Protein AF-A0A4R1QI03-F1 (afdb_monomer_lite)

Organism: NCBI:txid575256

Foldseek 3Di:
DDDPVCPPVCVQWFPVVVVCCLCPNVCVPDWDDDPPDTSPPDDDDTDTDDDDDDDD

Structure (mmCIF, N/CA/C/O backbone):
data_AF-A0A4R1QI03-F1
#
_entry.id   AF-A0A4R1QI03-F1
#
loop_
_ato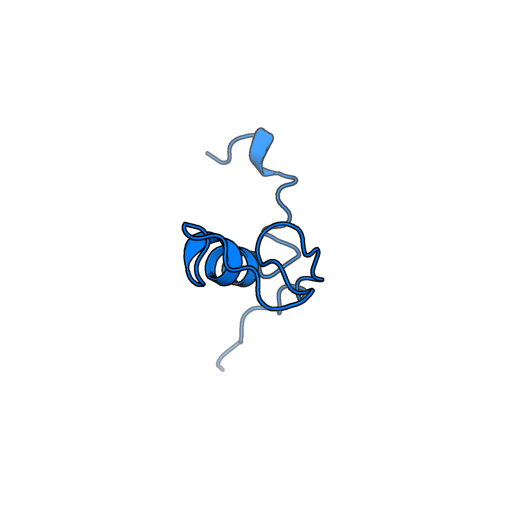m_site.group_PDB
_atom_site.id
_atom_site.type_symbol
_atom_site.label_atom_id
_atom_site.label_alt_id
_atom_site.label_comp_id
_atom_site.label_asym_id
_atom_site.label_entity_id
_atom_site.label_seq_id
_atom_site.pdbx_PDB_ins_code
_atom_site.Cartn_x
_atom_site.Cartn_y
_atom_site.Cartn_z
_atom_site.occupancy
_atom_site.B_iso_or_equiv
_atom_site.auth_seq_id
_atom_site.auth_comp_id
_atom_site.auth_asym_id
_atom_site.auth_atom_id
_atom_site.pdbx_PDB_model_num
ATOM 1 N N . MET A 1 1 ? -9.905 14.201 13.310 1.00 55.19 1 MET A N 1
ATOM 2 C CA . MET A 1 1 ? -11.042 14.217 12.362 1.00 55.19 1 MET A CA 1
ATOM 3 C C . MET A 1 1 ? -10.677 13.309 11.189 1.00 55.19 1 MET A C 1
ATOM 5 O O . MET A 1 1 ? -9.756 13.666 10.465 1.00 55.19 1 MET A O 1
ATOM 9 N N . LYS A 1 2 ? -11.289 12.121 11.036 1.00 61.47 2 LYS A N 1
ATOM 10 C CA . LYS A 1 2 ? -11.079 11.294 9.826 1.00 61.47 2 LYS A CA 1
ATOM 11 C C . LYS A 1 2 ? -11.670 12.052 8.626 1.00 61.47 2 LYS A C 1
ATOM 13 O O . LYS A 1 2 ? -12.766 12.603 8.734 1.00 61.47 2 LYS A O 1
ATOM 18 N N . ARG A 1 3 ? -10.926 12.149 7.521 1.00 79.69 3 ARG A N 1
ATOM 19 C CA . ARG A 1 3 ? -11.411 12.777 6.279 1.00 79.69 3 ARG A CA 1
ATOM 20 C C . ARG A 1 3 ? -12.434 11.834 5.644 1.00 79.69 3 ARG A C 1
ATOM 22 O O . ARG A 1 3 ? -12.194 10.636 5.621 1.00 79.69 3 ARG A O 1
ATOM 29 N N . LYS A 1 4 ? -13.571 12.346 5.155 1.00 75.25 4 LYS A N 1
ATOM 30 C CA . LYS A 1 4 ? -14.621 11.497 4.551 1.00 75.25 4 LYS A CA 1
ATOM 31 C C . LYS A 1 4 ? -14.098 10.649 3.386 1.00 75.25 4 LYS A C 1
ATOM 33 O O . LYS A 1 4 ? -14.564 9.535 3.196 1.00 75.25 4 LYS A O 1
ATOM 38 N N . ASP A 1 5 ? -13.085 11.138 2.684 1.00 74.06 5 ASP A N 1
ATOM 39 C CA . ASP A 1 5 ? -12.488 10.432 1.551 1.00 74.06 5 ASP A CA 1
ATOM 40 C C . ASP A 1 5 ? -11.692 9.185 1.977 1.00 74.06 5 ASP A C 1
ATOM 42 O O . ASP A 1 5 ? -11.457 8.305 1.160 1.00 74.06 5 ASP A O 1
ATOM 46 N N . SER A 1 6 ? -11.332 9.054 3.263 1.00 77.19 6 SER A N 1
ATOM 47 C CA . SER A 1 6 ? -10.495 7.949 3.744 1.00 77.19 6 SER A CA 1
ATOM 48 C C . SER A 1 6 ? -11.270 6.708 4.204 1.00 77.19 6 SER A C 1
ATOM 50 O O . SER A 1 6 ? -10.657 5.776 4.720 1.00 77.19 6 SER A O 1
ATOM 52 N N . TYR A 1 7 ? -12.607 6.692 4.114 1.00 76.25 7 TYR A N 1
ATOM 53 C CA . TYR A 1 7 ? -13.419 5.583 4.648 1.00 76.25 7 TYR A CA 1
ATOM 54 C C . TYR A 1 7 ? -13.300 4.287 3.837 1.00 76.25 7 TYR A C 1
ATOM 56 O O . TYR A 1 7 ? -13.547 3.217 4.381 1.00 76.25 7 TYR A O 1
ATOM 64 N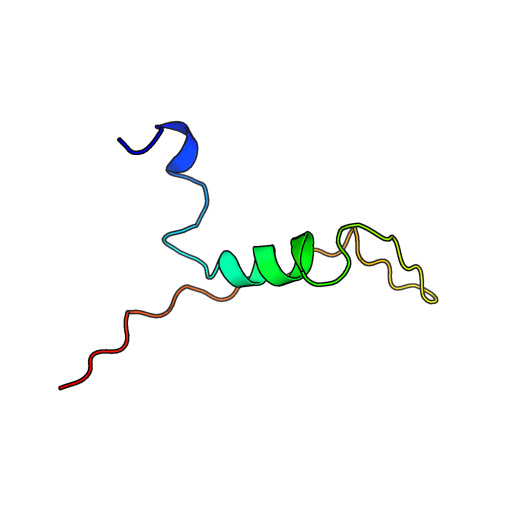 N . TYR A 1 8 ? -12.896 4.375 2.570 1.00 80.31 8 TYR A N 1
ATOM 65 C CA . TYR A 1 8 ? -12.852 3.239 1.643 1.00 80.31 8 TYR A CA 1
ATOM 66 C C . TYR A 1 8 ? -11.425 2.869 1.210 1.00 80.31 8 TYR A C 1
ATOM 68 O O . TYR A 1 8 ? -11.233 2.221 0.192 1.00 80.31 8 TYR A O 1
ATOM 76 N N . GLU A 1 9 ? -10.414 3.268 1.986 1.00 82.62 9 GLU A N 1
ATOM 77 C CA . GLU A 1 9 ? -8.998 3.003 1.684 1.00 82.62 9 GLU A CA 1
ATOM 78 C C . GLU A 1 9 ? -8.520 1.598 2.112 1.00 82.62 9 GLU A C 1
ATOM 80 O O . GLU A 1 9 ? -7.326 1.326 2.079 1.00 82.62 9 GLU A O 1
ATOM 85 N N . GLY A 1 10 ? -9.406 0.718 2.595 1.00 83.00 10 GLY A N 1
ATOM 86 C CA . GLY A 1 10 ? -9.052 -0.663 2.967 1.00 83.00 10 GLY A CA 1
ATOM 87 C C . GLY A 1 10 ? -8.187 -0.819 4.229 1.00 83.00 10 GLY A C 1
ATOM 88 O O . GLY A 1 10 ? -7.911 -1.943 4.634 1.00 83.00 10 GLY A O 1
ATOM 89 N N . ARG A 1 11 ? -7.817 0.279 4.908 1.00 83.00 11 ARG A N 1
ATOM 90 C CA . ARG A 1 11 ? -6.932 0.287 6.098 1.00 83.00 11 ARG A CA 1
ATOM 91 C C . ARG A 1 11 ? -7.416 -0.545 7.289 1.00 83.00 11 ARG A C 1
ATOM 93 O O . ARG A 1 11 ? -6.628 -0.834 8.178 1.00 83.00 11 ARG A O 1
ATOM 100 N N . GLU A 1 12 ? -8.712 -0.837 7.360 1.00 83.75 12 GLU A N 1
ATOM 101 C CA . GLU A 1 12 ? -9.309 -1.644 8.436 1.00 83.75 12 GLU A CA 1
ATOM 102 C C . GLU A 1 12 ? -9.453 -3.123 8.038 1.00 83.75 12 GLU A C 1
ATOM 104 O O . GLU A 1 12 ? -9.766 -3.950 8.886 1.00 83.75 12 GLU A O 1
ATOM 109 N N . GLN A 1 13 ? -9.239 -3.448 6.760 1.00 86.50 13 GLN A N 1
ATOM 110 C CA . GLN A 1 13 ? -9.480 -4.772 6.182 1.00 86.50 13 GLN A CA 1
ATOM 111 C C . GLN A 1 13 ? -8.181 -5.481 5.793 1.00 86.50 13 GLN A C 1
ATOM 113 O O . GLN A 1 13 ? -8.088 -6.694 5.949 1.00 86.50 13 GLN A O 1
ATOM 118 N N . TYR A 1 14 ? -7.178 -4.738 5.323 1.00 89.81 14 TYR A N 1
ATOM 119 C CA . TYR A 1 14 ? -5.943 -5.289 4.765 1.00 89.81 14 TYR A CA 1
ATOM 120 C C . TYR A 1 14 ? -4.704 -4.655 5.392 1.00 89.81 14 TYR A C 1
ATOM 122 O O . TYR A 1 14 ? -4.735 -3.499 5.826 1.00 89.81 14 TYR A O 1
ATOM 130 N N . GLU A 1 15 ? -3.591 -5.388 5.375 1.00 91.25 15 GLU A N 1
ATOM 131 C CA . GLU A 1 15 ? -2.292 -4.914 5.863 1.00 91.25 15 GLU A CA 1
ATOM 132 C C . GLU A 1 15 ? -1.656 -3.914 4.875 1.00 91.25 15 GLU A C 1
ATOM 134 O O . GLU A 1 15 ? -0.678 -4.197 4.183 1.00 91.25 15 GLU A O 1
ATOM 139 N N . MET A 1 16 ? -2.213 -2.702 4.807 1.00 88.56 16 MET A N 1
ATOM 140 C CA . MET A 1 16 ? -1.797 -1.641 3.874 1.00 88.56 16 MET A CA 1
ATOM 141 C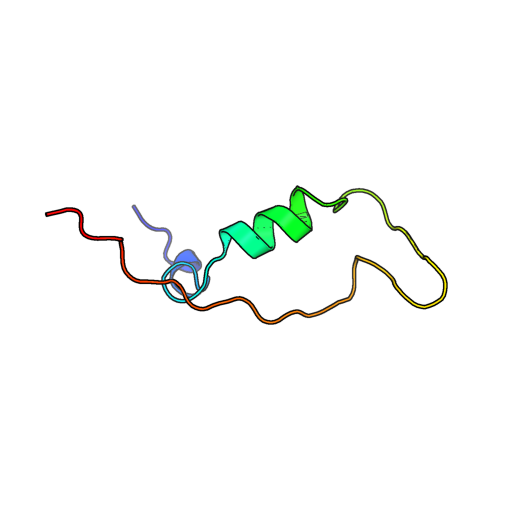 C . MET A 1 16 ? -0.328 -1.212 4.023 1.00 88.56 16 MET A C 1
ATOM 143 O O . MET A 1 16 ? 0.244 -0.620 3.107 1.00 88.56 16 MET A O 1
ATOM 147 N N . ASP A 1 17 ? 0.299 -1.489 5.167 1.00 87.69 17 ASP A N 1
ATOM 148 C CA . ASP A 1 17 ? 1.718 -1.202 5.375 1.00 87.69 17 ASP A CA 1
ATOM 149 C C . ASP A 1 17 ? 2.622 -2.111 4.527 1.00 87.69 17 ASP A C 1
ATOM 151 O O . ASP A 1 17 ? 3.694 -1.668 4.118 1.00 87.69 17 ASP A O 1
ATOM 155 N N . ILE A 1 18 ? 2.177 -3.325 4.173 1.00 87.69 18 ILE A N 1
ATOM 156 C CA . ILE A 1 18 ? 2.893 -4.199 3.230 1.00 87.69 18 ILE A CA 1
ATOM 157 C C . ILE A 1 18 ? 2.924 -3.563 1.844 1.00 87.69 18 ILE A C 1
ATOM 159 O O . ILE A 1 18 ? 3.986 -3.487 1.223 1.00 87.69 18 ILE A O 1
ATOM 163 N N . ASP A 1 19 ? 1.783 -3.060 1.372 1.00 87.56 19 ASP A N 1
ATOM 164 C CA . ASP A 1 19 ? 1.723 -2.377 0.083 1.00 87.56 19 ASP A CA 1
ATOM 165 C C . ASP A 1 19 ? 2.636 -1.149 0.062 1.00 87.56 19 ASP A C 1
ATOM 167 O O . ASP A 1 19 ? 3.409 -0.961 -0.877 1.00 87.56 19 ASP A O 1
ATOM 171 N N . ARG A 1 20 ? 2.631 -0.374 1.154 1.00 87.25 20 ARG A N 1
ATOM 172 C CA . ARG A 1 20 ? 3.531 0.768 1.324 1.00 87.25 20 ARG A CA 1
ATOM 173 C C . ARG A 1 20 ? 4.997 0.346 1.293 1.00 87.25 20 ARG A C 1
ATOM 175 O O . ARG A 1 20 ? 5.799 0.975 0.612 1.00 87.25 20 ARG A O 1
ATOM 182 N N . MET A 1 21 ? 5.373 -0.722 1.995 1.00 88.56 21 MET A N 1
ATOM 183 C CA . MET A 1 21 ? 6.753 -1.213 1.984 1.00 88.56 21 MET A CA 1
ATOM 184 C C . MET A 1 21 ? 7.203 -1.620 0.586 1.00 88.56 21 MET A C 1
ATOM 186 O O . MET A 1 21 ? 8.350 -1.367 0.230 1.00 88.56 21 MET A O 1
ATOM 190 N N . ILE A 1 22 ? 6.330 -2.217 -0.218 1.00 84.69 22 ILE A N 1
ATOM 191 C CA . ILE A 1 22 ? 6.712 -2.642 -1.562 1.00 84.69 22 ILE A CA 1
ATOM 192 C C . ILE A 1 22 ? 6.742 -1.439 -2.518 1.00 84.69 22 ILE A C 1
ATOM 194 O O . ILE A 1 22 ? 7.748 -1.231 -3.193 1.00 84.69 22 ILE A O 1
ATOM 198 N N . ASN A 1 23 ? 5.701 -0.602 -2.518 1.00 82.06 23 ASN A N 1
ATOM 199 C CA . ASN A 1 23 ? 5.568 0.520 -3.455 1.00 82.06 23 ASN A CA 1
ATOM 200 C C . ASN A 1 23 ? 6.462 1.715 -3.105 1.00 82.06 23 ASN A C 1
ATOM 202 O O . ASN A 1 23 ? 6.891 2.431 -4.000 1.00 82.06 23 ASN A O 1
ATOM 206 N N . GLU A 1 24 ? 6.766 1.942 -1.828 1.00 84.69 24 GLU A N 1
ATOM 207 C CA . GLU A 1 24 ? 7.592 3.071 -1.376 1.00 84.69 24 GLU A CA 1
ATOM 208 C C . GLU A 1 24 ? 8.978 2.619 -0.887 1.00 84.69 24 GLU A C 1
ATOM 210 O O . GLU A 1 24 ? 9.949 3.362 -1.017 1.00 84.69 24 GLU A O 1
ATOM 215 N N . GLY A 1 25 ? 9.099 1.399 -0.348 1.00 78.81 25 GLY A N 1
ATOM 216 C CA . GLY A 1 25 ? 10.335 0.891 0.263 1.00 78.81 25 GLY A CA 1
ATOM 217 C C . GLY A 1 25 ? 11.193 -0.016 -0.631 1.00 78.81 25 GLY A C 1
ATOM 218 O O . GLY A 1 25 ? 12.419 0.036 -0.537 1.00 78.81 25 GLY A O 1
ATOM 219 N N . MET A 1 26 ? 10.597 -0.817 -1.523 1.00 77.31 26 MET A N 1
ATOM 220 C CA . MET A 1 26 ? 11.308 -1.796 -2.364 1.00 77.31 26 MET A CA 1
ATOM 221 C C . MET A 1 26 ? 11.413 -1.339 -3.822 1.00 77.31 26 MET A C 1
ATOM 223 O O . MET A 1 26 ? 10.947 -2.005 -4.739 1.00 77.31 26 MET A O 1
ATOM 227 N N . ALA A 1 27 ? 12.091 -0.208 -4.028 1.00 70.69 27 ALA A N 1
ATOM 228 C CA . ALA A 1 27 ? 12.423 0.346 -5.345 1.00 70.69 27 ALA A CA 1
ATOM 229 C C . ALA A 1 27 ? 11.288 1.029 -6.136 1.00 70.69 27 ALA A C 1
ATOM 231 O O . ALA A 1 27 ? 11.370 1.123 -7.358 1.00 70.69 27 ALA A O 1
ATOM 232 N N . GLY A 1 28 ? 10.305 1.636 -5.467 1.00 64.62 28 GLY A N 1
ATOM 233 C CA . GLY A 1 28 ? 9.276 2.460 -6.127 1.00 64.62 28 GLY A CA 1
ATOM 234 C C . GLY A 1 28 ? 9.787 3.640 -6.968 1.00 64.62 28 GLY A C 1
ATOM 235 O O . GLY A 1 28 ? 9.061 4.163 -7.805 1.00 64.62 28 GLY A O 1
ATOM 236 N N . GLY A 1 29 ? 11.039 4.067 -6.765 1.00 69.31 29 GLY A N 1
ATOM 237 C CA . GLY A 1 29 ? 11.654 5.169 -7.514 1.00 69.31 29 GLY A CA 1
ATOM 238 C C . GLY A 1 29 ? 12.456 4.759 -8.753 1.00 69.31 29 GLY A C 1
ATOM 239 O O . GLY A 1 29 ? 12.828 5.631 -9.533 1.00 69.31 29 GLY A O 1
ATOM 240 N N . ASN A 1 30 ? 12.751 3.469 -8.942 1.00 74.25 30 ASN A N 1
ATOM 241 C CA . ASN A 1 30 ? 13.540 2.982 -10.074 1.00 74.25 30 ASN A CA 1
ATOM 242 C C . ASN A 1 30 ? 12.802 1.842 -10.768 1.00 74.25 30 ASN A C 1
ATOM 244 O O . ASN A 1 30 ? 12.401 0.868 -10.135 1.00 74.25 30 ASN A O 1
ATOM 248 N N . VAL A 1 31 ? 12.659 1.946 -12.085 1.00 76.06 31 VAL A N 1
ATOM 249 C CA . VAL A 1 31 ? 12.064 0.876 -12.883 1.00 76.06 31 VAL A CA 1
ATOM 250 C C . VAL A 1 31 ? 13.156 -0.119 -13.239 1.00 76.06 31 VAL A C 1
ATOM 252 O O . VAL A 1 31 ? 14.066 0.193 -14.009 1.00 76.06 31 VAL A O 1
ATOM 255 N N . TYR A 1 32 ? 13.065 -1.319 -12.677 1.00 77.19 32 TYR A N 1
ATOM 256 C CA . TYR A 1 32 ? 13.939 -2.427 -13.032 1.00 77.19 32 TYR A CA 1
ATOM 257 C C . TYR A 1 32 ? 13.168 -3.358 -13.962 1.00 77.19 32 TYR A C 1
ATOM 259 O O . TYR A 1 32 ? 12.176 -3.965 -13.565 1.00 77.19 32 TYR A O 1
ATOM 267 N N . SER A 1 33 ? 13.628 -3.462 -15.208 1.00 72.31 33 SER A N 1
ATOM 268 C CA . SER A 1 33 ? 13.165 -4.489 -16.141 1.00 72.31 33 SER A CA 1
ATOM 269 C C . SER A 1 33 ? 14.201 -5.610 -16.169 1.00 72.31 33 SER A C 1
ATOM 271 O O . SER A 1 33 ? 15.333 -5.424 -16.613 1.00 72.31 33 SER A O 1
ATOM 273 N N . CYS A 1 34 ? 13.841 -6.777 -15.635 1.00 70.62 34 CYS A N 1
ATOM 274 C CA . CYS A 1 34 ? 14.669 -7.977 -15.711 1.00 70.62 34 CYS A CA 1
ATOM 275 C C . CYS A 1 34 ? 13.909 -9.038 -16.504 1.00 70.62 34 CYS A C 1
ATOM 277 O O . CYS A 1 34 ? 12.909 -9.577 -16.029 1.00 70.62 34 CYS A O 1
ATOM 279 N N . TYR A 1 35 ? 14.374 -9.329 -17.721 1.00 71.81 35 TYR A N 1
ATOM 280 C CA . TYR A 1 35 ? 13.683 -10.198 -18.678 1.00 71.81 35 TYR A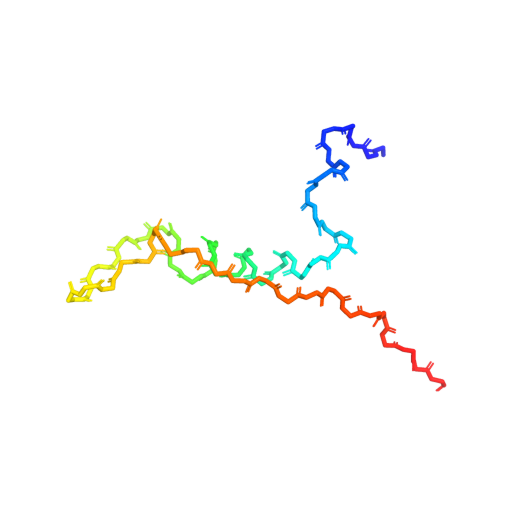 CA 1
ATOM 281 C C . TYR A 1 35 ? 12.223 -9.760 -18.901 1.00 71.81 35 TYR A C 1
ATOM 283 O O . TYR A 1 35 ? 11.988 -8.768 -19.583 1.00 71.81 35 TYR A O 1
ATOM 291 N N . ASN A 1 36 ? 11.266 -10.475 -18.300 1.00 66.50 36 ASN A N 1
ATOM 292 C CA . ASN A 1 36 ? 9.825 -10.234 -18.410 1.00 66.50 36 ASN A CA 1
ATOM 293 C C . ASN A 1 36 ? 9.199 -9.691 -17.110 1.00 66.50 36 ASN A C 1
ATOM 295 O O . ASN A 1 36 ? 7.983 -9.539 -17.049 1.00 66.50 36 ASN A O 1
ATOM 299 N N . ALA A 1 37 ? 9.993 -9.439 -16.065 1.00 68.88 37 ALA A N 1
ATOM 300 C CA . ALA A 1 37 ? 9.511 -8.924 -14.788 1.00 68.88 37 ALA A CA 1
ATOM 301 C C . ALA A 1 37 ? 9.783 -7.418 -14.695 1.00 68.88 37 ALA A C 1
ATOM 303 O O . ALA A 1 37 ? 10.937 -6.980 -14.761 1.00 68.88 37 ALA A O 1
ATOM 304 N N . THR A 1 38 ? 8.707 -6.645 -14.550 1.00 76.44 38 THR A N 1
ATOM 305 C CA . THR A 1 38 ? 8.745 -5.192 -14.347 1.00 76.44 38 THR A CA 1
ATOM 306 C C . THR A 1 38 ? 8.066 -4.886 -13.020 1.00 76.44 38 THR A C 1
ATOM 308 O O . THR A 1 38 ? 6.968 -5.369 -12.772 1.00 76.44 38 THR A O 1
ATOM 311 N N . ASN A 1 39 ? 8.698 -4.080 -12.171 1.00 77.50 39 ASN A N 1
ATOM 312 C CA . ASN A 1 39 ? 8.226 -3.818 -10.808 1.00 77.50 39 ASN A CA 1
ATOM 313 C C . ASN A 1 39 ? 6.983 -2.912 -10.704 1.00 77.50 39 ASN A C 1
ATOM 315 O O . ASN A 1 39 ? 6.380 -2.855 -9.639 1.00 77.50 39 ASN A O 1
ATOM 319 N N . ILE A 1 40 ? 6.618 -2.185 -11.766 1.00 75.44 40 ILE A N 1
ATOM 320 C CA . ILE A 1 40 ? 5.619 -1.098 -11.708 1.00 75.44 40 ILE A CA 1
ATOM 321 C C . ILE A 1 40 ? 4.218 -1.450 -12.233 1.00 75.44 40 ILE A C 1
ATOM 323 O O . ILE A 1 40 ? 3.347 -0.594 -12.213 1.00 75.44 40 ILE A O 1
ATOM 327 N N . GLU A 1 41 ? 3.960 -2.688 -12.653 1.00 71.00 41 GLU A N 1
ATOM 328 C CA . GLU A 1 41 ? 2.665 -3.080 -13.253 1.00 71.00 41 GLU A CA 1
ATOM 329 C C . GLU A 1 41 ? 2.127 -4.412 -12.696 1.00 71.00 41 GLU A C 1
ATOM 331 O O . GLU A 1 41 ? 1.271 -5.061 -13.298 1.00 71.00 41 GLU A O 1
ATOM 336 N N . GLU A 1 42 ? 2.651 -4.860 -11.554 1.00 77.06 42 GLU A N 1
ATOM 337 C CA . GLU A 1 42 ? 2.254 -6.121 -10.930 1.00 77.06 42 GLU A CA 1
ATOM 338 C C . GLU A 1 42 ? 1.184 -5.882 -9.856 1.00 77.06 42 GLU A C 1
ATOM 340 O O . GLU A 1 42 ? 1.441 -5.256 -8.825 1.00 77.06 42 GLU A O 1
ATOM 345 N N . ALA A 1 43 ? -0.022 -6.405 -10.091 1.00 81.88 43 ALA A N 1
ATOM 346 C CA . ALA A 1 43 ? -1.055 -6.485 -9.067 1.00 81.88 43 ALA A CA 1
ATOM 347 C C . ALA A 1 43 ? -0.775 -7.682 -8.153 1.00 81.88 43 ALA A C 1
ATOM 349 O O . ALA A 1 43 ? -0.536 -8.792 -8.631 1.00 81.88 43 ALA A O 1
ATOM 350 N N . ARG A 1 44 ? -0.834 -7.457 -6.840 1.00 82.81 44 ARG A N 1
ATOM 351 C CA . ARG A 1 44 ? -0.641 -8.498 -5.830 1.00 82.81 44 ARG A CA 1
ATOM 352 C C . ARG A 1 44 ? -1.761 -8.463 -4.803 1.00 82.81 44 ARG A C 1
ATOM 354 O O . ARG A 1 44 ? -2.237 -7.386 -4.445 1.00 82.81 44 ARG A O 1
ATOM 361 N N . ASP A 1 45 ? -2.133 -9.636 -4.311 1.00 89.12 45 ASP A N 1
ATOM 362 C CA . ASP A 1 45 ? -3.091 -9.748 -3.219 1.00 89.12 45 ASP A CA 1
ATOM 363 C C . ASP A 1 45 ? -2.438 -9.305 -1.906 1.00 89.12 45 ASP A C 1
ATOM 365 O O . ASP A 1 45 ? -1.307 -9.689 -1.592 1.00 89.12 45 ASP A O 1
ATOM 369 N N . LEU A 1 46 ? -3.154 -8.483 -1.138 1.00 89.81 46 LEU A N 1
ATOM 370 C CA . LEU A 1 46 ? -2.733 -8.071 0.197 1.00 89.81 46 LEU A CA 1
ATOM 371 C C . LEU A 1 46 ? -3.363 -8.988 1.246 1.00 89.81 46 LEU A C 1
ATOM 373 O O . LEU A 1 46 ? -4.545 -9.324 1.128 1.00 89.81 46 LEU A O 1
ATOM 377 N N . PRO A 1 47 ? -2.610 -9.383 2.285 1.00 90.31 47 PRO A N 1
ATOM 378 C CA . PRO A 1 47 ? -3.174 -10.168 3.366 1.00 90.31 47 PRO A CA 1
ATOM 379 C C . PRO A 1 47 ? -4.202 -9.347 4.150 1.00 90.31 47 PRO A C 1
ATOM 381 O O . PRO A 1 47 ? -4.089 -8.124 4.297 1.00 90.31 47 PRO A O 1
ATOM 384 N N . GLU A 1 48 ? -5.217 -10.043 4.653 1.00 91.50 48 GLU A N 1
ATOM 385 C CA . GLU A 1 48 ? -6.203 -9.459 5.555 1.00 91.50 48 GLU A CA 1
ATOM 386 C C . GLU A 1 48 ? -5.555 -9.099 6.893 1.00 91.50 48 GLU A C 1
ATOM 388 O O . GLU A 1 48 ? -4.707 -9.828 7.418 1.00 91.50 48 GLU A O 1
ATOM 393 N N . GLN A 1 49 ? -5.986 -7.973 7.451 1.00 85.94 49 GLN A N 1
ATOM 394 C CA . GLN A 1 49 ? -5.508 -7.484 8.731 1.00 85.94 49 GLN A CA 1
ATOM 395 C C . GLN A 1 49 ? -5.868 -8.483 9.838 1.00 85.94 49 GLN A C 1
ATOM 397 O O . GLN A 1 49 ? -7.043 -8.745 10.102 1.00 85.94 49 GLN A O 1
ATOM 402 N N . GLN A 1 50 ? -4.856 -9.010 10.528 1.00 86.50 50 GLN A N 1
ATOM 403 C CA . GLN A 1 50 ? -5.077 -9.871 11.688 1.00 86.50 50 GLN A CA 1
ATOM 404 C C . GLN A 1 50 ? -5.555 -9.052 12.899 1.00 86.50 50 GLN A C 1
ATOM 406 O O . GLN A 1 50 ? -5.158 -7.888 13.059 1.00 86.50 50 GLN A O 1
ATOM 411 N N . PRO A 1 51 ? -6.386 -9.638 13.785 1.00 85.12 51 PRO A N 1
ATOM 412 C CA . PRO A 1 51 ? -6.770 -8.977 15.023 1.00 85.12 51 PRO A CA 1
ATOM 413 C C . PRO A 1 51 ? -5.527 -8.688 15.882 1.00 85.12 51 PRO A C 1
ATOM 415 O O . PRO A 1 51 ? -4.551 -9.444 15.830 1.00 85.12 51 PRO A O 1
ATOM 418 N N . PRO A 1 52 ? -5.546 -7.613 16.694 1.00 84.62 52 PRO A N 1
ATOM 419 C CA . PRO A 1 52 ? -4.441 -7.295 17.587 1.00 84.62 52 PRO A CA 1
ATOM 420 C C . PRO A 1 52 ? -4.068 -8.490 18.466 1.00 84.62 52 PRO A C 1
ATOM 422 O O . PRO A 1 52 ? -4.937 -9.163 19.021 1.00 84.62 52 PRO A O 1
ATOM 425 N N . HIS A 1 53 ? -2.769 -8.744 18.611 1.00 84.19 53 HIS A N 1
ATOM 426 C CA . HIS A 1 53 ? -2.296 -9.803 19.490 1.00 84.19 53 HIS A CA 1
ATOM 427 C C . HIS A 1 53 ? -2.590 -9.443 20.953 1.00 84.19 53 HIS A C 1
ATOM 429 O O . HIS A 1 53 ? -2.038 -8.478 21.484 1.00 84.19 53 HIS A O 1
ATOM 435 N N . GLU A 1 54 ? -3.457 -10.214 21.609 1.00 87.25 54 GLU A N 1
ATOM 436 C CA . GLU A 1 54 ? -3.742 -10.053 23.034 1.00 87.25 54 GLU A CA 1
ATOM 437 C C . GLU A 1 54 ? -2.671 -10.758 23.873 1.00 87.25 54 GLU A C 1
ATOM 439 O O . GLU A 1 54 ? -2.568 -11.987 23.879 1.00 87.25 54 GLU A O 1
ATOM 444 N N . ILE A 1 55 ? -1.884 -9.974 24.610 1.00 78.44 55 ILE A N 1
ATOM 445 C CA . ILE A 1 55 ? -0.991 -10.486 25.653 1.00 78.44 55 ILE A CA 1
ATOM 446 C C . ILE A 1 55 ? -1.798 -10.528 26.956 1.00 78.44 55 ILE A C 1
ATOM 448 O O . ILE A 1 55 ? -2.343 -9.503 2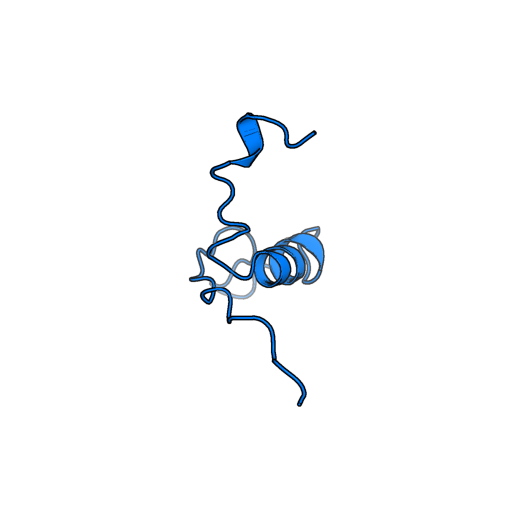7.369 1.00 78.44 55 ILE A O 1
ATOM 452 N N . LYS A 1 56 ? -1.904 -11.711 27.570 1.00 66.94 56 LYS A N 1
ATOM 453 C CA . LYS A 1 56 ? -2.527 -11.900 28.891 1.00 66.94 56 LYS A CA 1
ATOM 454 C C . LYS A 1 56 ? -1.563 -11.598 30.028 1.00 66.94 56 LYS A C 1
ATOM 456 O O . LYS A 1 56 ? -0.365 -11.923 29.872 1.00 66.94 56 LYS A O 1
#

Secondary structure (DSSP, 8-state):
---GGGGGSSTTTB-HHHHHIIIIISSTTS--EETTEETTS---PPPBPPPP----

Radius of gyration: 15.36 Å; chains: 1; bounding box: 29×26×48 Å

Sequence (56 aa):
MKRKDSYYEGREQYEMDIDRMINEGMAGGNVYSCYNATNIEEARDLPEQQPPHEIK

pLDDT: mean 79.61, std 8.14, range [55.19, 91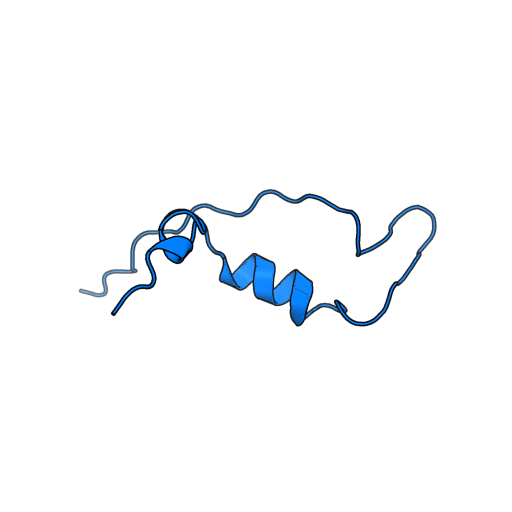.5]